Protein AF-A0A8H7VY08-F1 (afdb_monomer_lite)

Sequence (177 aa):
MSSLLTSSWNALSTSIVVIAGLATILVLALWLLPKEELDPREPPLAKSRIPVFGHVINMLWYHNEYFSILHKTQPSPITTLLILKQRIYIISSPVLAQLAFRLSKTIDFEVIKQTASSKAVGFDERATAIIKSPLVPDPLIPGRMSNYMTELHTEMYGALTQGRQLLETNRRVLGGL

Foldseek 3Di:
DPVVVVVVVVVVVVVVVVVVVVVVVVQVVQVPPDDDDDDPPDAAEQDAPGHQCRLVVLCVVCPPCSLVVSCVVPPDQWYWYDHNPDTDIDGPHPVVVVVVVVVCVVPPPLVVVLVVVCVVVVPDPVVSCQSVDDFDQDPVDGPDTDGPVRVVVVVVVVCVPPDPNVVVVCCCVVVVD

InterPro domains:
  IPR036396 Cytochrome P450 superfamily [G3DSA:1.10.630.10] (28-168)
  IPR053007 Cytochrome P450 monooxygenase involved in secondary metabolism [PTHR47582] (35-174)

pLDDT: mean 81.63, std 9.12, range [48.88, 92.75]

Radius of gyration: 27.63 Å; chains: 1; bounding box: 78×46×59 Å

Structure (mmCIF, N/CA/C/O backbone):
data_AF-A0A8H7VY08-F1
#
_entry.id   AF-A0A8H7VY08-F1
#
loop_
_atom_site.group_PDB
_atom_site.id
_atom_site.type_symbol
_atom_site.label_atom_id
_atom_site.label_alt_id
_atom_site.label_comp_id
_atom_site.label_asym_id
_atom_site.label_entity_id
_atom_site.label_seq_id
_atom_site.pdbx_PDB_ins_code
_atom_site.Cartn_x
_atom_site.Cartn_y
_atom_site.Cartn_z
_atom_site.occupancy
_atom_site.B_iso_or_equiv
_atom_site.auth_seq_id
_atom_site.auth_comp_id
_atom_site.auth_asym_id
_atom_site.auth_atom_id
_atom_site.pdbx_PDB_model_num
ATOM 1 N N . MET A 1 1 ? 59.683 -0.015 -19.191 1.00 54.34 1 MET A N 1
ATOM 2 C CA . MET A 1 1 ? 58.484 0.686 -18.665 1.00 54.34 1 MET A CA 1
ATOM 3 C C . MET A 1 1 ? 57.250 0.568 -19.572 1.00 54.34 1 MET A C 1
ATOM 5 O O . MET A 1 1 ? 56.179 0.966 -19.145 1.00 54.34 1 MET A O 1
ATOM 9 N N . SER A 1 2 ? 57.345 -0.015 -20.775 1.00 58.94 2 SER A N 1
ATOM 10 C CA . SER A 1 2 ? 56.218 -0.167 -21.716 1.00 58.94 2 SER A CA 1
ATOM 11 C C . SER A 1 2 ? 55.352 -1.420 -21.498 1.00 58.94 2 SER A C 1
ATOM 13 O O . SER A 1 2 ? 54.162 -1.384 -21.786 1.00 58.94 2 SER A O 1
ATOM 15 N N . SER A 1 3 ? 55.902 -2.510 -20.950 1.00 58.81 3 SER A N 1
ATOM 16 C CA . SER A 1 3 ? 55.181 -3.784 -20.753 1.00 58.81 3 SER A CA 1
ATOM 17 C C . SER A 1 3 ? 54.154 -3.771 -19.613 1.00 58.81 3 SER A C 1
ATOM 19 O O . SER A 1 3 ? 53.177 -4.512 -19.654 1.00 58.81 3 SER A O 1
ATOM 21 N N . LEU A 1 4 ? 54.341 -2.919 -18.601 1.00 59.25 4 LEU A N 1
ATOM 22 C CA . LEU A 1 4 ? 53.394 -2.793 -17.487 1.00 59.25 4 LEU A CA 1
ATOM 23 C C . LEU A 1 4 ? 52.123 -2.028 -17.895 1.00 59.25 4 LEU A C 1
ATOM 25 O O . LEU A 1 4 ? 51.037 -2.360 -17.427 1.00 59.25 4 LEU A O 1
ATOM 29 N N . LEU A 1 5 ? 52.254 -1.060 -18.811 1.00 61.66 5 LEU A N 1
ATOM 30 C CA . LEU A 1 5 ? 51.140 -0.262 -19.339 1.00 61.66 5 LEU A CA 1
ATOM 31 C C . LEU A 1 5 ? 50.242 -1.064 -20.294 1.00 61.66 5 LEU A C 1
ATOM 33 O O . LEU A 1 5 ? 49.030 -0.876 -20.298 1.00 61.66 5 LEU A O 1
ATOM 37 N N . THR A 1 6 ? 50.803 -1.990 -21.078 1.00 60.25 6 THR A N 1
ATOM 38 C CA . THR A 1 6 ? 50.005 -2.849 -21.971 1.00 60.25 6 THR A CA 1
ATOM 39 C C . THR A 1 6 ? 49.246 -3.934 -21.205 1.00 60.25 6 THR A C 1
ATOM 41 O O . THR A 1 6 ? 48.118 -4.264 -21.567 1.00 60.25 6 THR A O 1
ATOM 44 N N . SER A 1 7 ? 49.814 -4.452 -20.108 1.00 61.91 7 SER A N 1
ATOM 45 C CA . SER A 1 7 ? 49.151 -5.451 -19.256 1.00 61.91 7 SER A CA 1
ATOM 46 C C . SER A 1 7 ? 47.925 -4.876 -18.530 1.00 61.91 7 SER A C 1
ATOM 48 O O . SER A 1 7 ? 46.867 -5.507 -18.520 1.00 61.91 7 SER A O 1
ATOM 50 N N . SER A 1 8 ? 48.027 -3.653 -17.991 1.00 61.47 8 SER A N 1
ATOM 51 C CA . SER A 1 8 ? 46.903 -2.994 -17.314 1.00 61.47 8 SER A CA 1
ATOM 52 C C . SER A 1 8 ? 45.791 -2.601 -18.290 1.00 61.47 8 SER A C 1
ATOM 54 O O . SER A 1 8 ? 44.616 -2.752 -17.965 1.00 61.47 8 SER A O 1
ATOM 56 N N . TRP A 1 9 ? 46.141 -2.177 -19.508 1.00 61.94 9 TRP A N 1
ATOM 57 C CA . TRP A 1 9 ? 45.175 -1.863 -20.564 1.00 61.94 9 TRP A CA 1
ATOM 58 C C . TRP A 1 9 ? 44.359 -3.091 -20.997 1.00 61.94 9 TRP A C 1
ATOM 60 O O . TRP A 1 9 ? 43.135 -3.025 -21.121 1.00 61.94 9 TRP A O 1
ATOM 70 N N . ASN A 1 10 ? 45.022 -4.240 -21.151 1.00 70.12 10 ASN A N 1
ATOM 71 C CA . ASN A 1 10 ? 44.360 -5.498 -21.493 1.00 70.12 10 ASN A CA 1
ATOM 72 C C . ASN A 1 10 ? 43.464 -6.001 -20.352 1.00 70.12 10 ASN A C 1
ATOM 74 O O . ASN A 1 10 ? 42.360 -6.462 -20.619 1.00 70.12 10 ASN A O 1
ATOM 78 N N . ALA A 1 11 ? 43.895 -5.862 -19.094 1.00 67.50 11 ALA A N 1
ATOM 79 C CA . ALA A 1 11 ? 43.107 -6.251 -17.921 1.00 67.50 11 ALA A CA 1
ATOM 80 C C . ALA A 1 11 ? 41.860 -5.371 -17.705 1.00 67.50 11 ALA A C 1
ATOM 82 O O . ALA A 1 11 ? 40.801 -5.863 -17.308 1.00 67.50 11 ALA A O 1
ATOM 83 N N . LEU A 1 12 ? 41.958 -4.068 -17.988 1.00 68.94 12 LEU A N 1
ATOM 84 C CA . LEU A 1 12 ? 40.806 -3.161 -17.967 1.00 68.94 12 LEU A CA 1
ATOM 85 C C . LEU A 1 12 ? 39.825 -3.487 -19.101 1.00 68.94 12 LEU A C 1
ATOM 87 O O . LEU A 1 12 ? 38.620 -3.555 -18.867 1.00 68.94 12 LEU A O 1
ATOM 91 N N . SER A 1 13 ? 40.335 -3.763 -20.304 1.00 74.00 13 SER A N 1
ATOM 92 C CA . SER A 1 13 ? 39.524 -4.157 -21.461 1.00 74.00 13 SER A CA 1
ATOM 93 C C . SER A 1 13 ? 38.769 -5.471 -21.225 1.00 74.00 13 SER A C 1
ATOM 95 O O . SER A 1 13 ? 37.558 -5.535 -21.435 1.00 74.00 13 SER A O 1
ATOM 97 N N . THR A 1 14 ? 39.435 -6.503 -20.695 1.00 80.56 14 THR A N 1
ATOM 98 C CA . THR A 1 14 ? 38.779 -7.783 -20.381 1.00 80.56 14 THR A CA 1
ATOM 99 C C . THR A 1 14 ? 37.722 -7.629 -19.293 1.00 80.56 14 THR A C 1
ATOM 101 O O . THR A 1 14 ? 36.635 -8.188 -19.420 1.00 80.56 14 THR A O 1
ATOM 104 N N . SER A 1 15 ? 37.987 -6.815 -18.267 1.00 80.69 15 SER A N 1
ATOM 105 C CA . SER A 1 15 ? 37.018 -6.536 -17.200 1.00 80.69 15 SER A CA 1
ATOM 106 C C . SER A 1 15 ? 35.764 -5.835 -17.732 1.00 80.69 15 SER A C 1
ATOM 108 O O . SER A 1 15 ? 34.650 -6.219 -17.381 1.00 80.69 15 SER A O 1
ATOM 110 N N . ILE A 1 16 ? 35.921 -4.855 -18.629 1.00 85.50 16 ILE A N 1
ATOM 111 C CA . ILE A 1 16 ? 34.793 -4.150 -19.259 1.00 85.50 16 ILE A CA 1
ATOM 112 C C . ILE A 1 16 ? 33.954 -5.112 -20.105 1.00 85.50 16 ILE A C 1
ATOM 114 O O . ILE A 1 16 ? 32.728 -5.089 -20.009 1.00 85.50 16 ILE A O 1
ATOM 118 N N . VAL A 1 17 ? 34.590 -5.984 -20.892 1.00 88.25 17 VAL A N 1
ATOM 119 C CA . VAL A 1 17 ? 33.883 -6.968 -21.730 1.00 88.25 17 VAL A CA 1
ATOM 120 C C . VAL A 1 17 ? 33.107 -7.970 -20.873 1.00 88.25 17 VAL A C 1
ATOM 122 O O . VAL A 1 17 ? 31.959 -8.280 -21.189 1.00 88.25 17 VAL A O 1
ATOM 125 N N . VAL A 1 18 ? 33.686 -8.435 -19.763 1.00 88.50 18 VAL A N 1
ATOM 126 C CA . VAL A 1 18 ? 33.010 -9.353 -18.832 1.00 88.50 18 VAL A CA 1
ATOM 127 C C . VAL A 1 18 ? 31.812 -8.680 -18.159 1.00 88.50 18 VAL A C 1
ATOM 129 O O . VAL A 1 18 ? 30.730 -9.265 -18.114 1.00 88.50 18 VAL A O 1
ATOM 132 N N . ILE A 1 19 ? 31.966 -7.439 -17.685 1.00 90.19 19 ILE A N 1
ATOM 133 C CA . ILE A 1 19 ? 30.872 -6.672 -17.068 1.00 90.19 19 ILE A CA 1
ATOM 134 C C . ILE A 1 19 ? 29.759 -6.405 -18.085 1.00 90.19 19 ILE A C 1
ATOM 136 O O . ILE A 1 19 ? 28.586 -6.608 -17.773 1.00 90.19 19 ILE A O 1
ATOM 140 N N . ALA A 1 20 ? 30.112 -5.991 -19.304 1.00 89.50 20 ALA A N 1
ATOM 141 C CA . ALA A 1 20 ? 29.148 -5.757 -20.371 1.00 89.50 20 ALA A CA 1
ATOM 142 C C . ALA A 1 20 ? 28.392 -7.044 -20.720 1.00 89.50 20 ALA A C 1
ATOM 144 O O . ALA A 1 20 ? 27.165 -7.021 -20.774 1.00 89.50 20 ALA A O 1
ATOM 145 N N . GLY A 1 21 ? 29.105 -8.169 -20.857 1.00 91.56 21 GLY A N 1
ATOM 146 C CA . GLY A 1 21 ? 28.523 -9.488 -21.099 1.00 91.56 21 GLY A CA 1
ATOM 147 C C . GLY A 1 21 ? 27.519 -9.892 -20.018 1.00 91.56 21 GLY A C 1
ATOM 148 O O . GLY A 1 21 ? 26.372 -10.222 -20.332 1.00 91.56 21 GLY A O 1
ATOM 149 N N . LEU A 1 22 ? 27.909 -9.783 -18.743 1.00 88.94 22 LEU A N 1
ATOM 150 C CA . LEU A 1 22 ? 27.035 -10.051 -17.595 1.00 88.94 22 LEU A CA 1
ATOM 151 C C . LEU A 1 22 ? 25.807 -9.134 -17.572 1.00 88.94 22 LEU A C 1
ATOM 153 O O . LEU A 1 22 ? 24.696 -9.608 -17.336 1.00 88.94 22 LEU A O 1
ATOM 157 N N . ALA A 1 23 ? 25.979 -7.843 -17.865 1.00 86.44 23 ALA A N 1
ATOM 158 C CA . ALA A 1 23 ? 24.875 -6.893 -17.933 1.00 86.44 23 ALA A CA 1
ATOM 159 C C . ALA A 1 23 ? 23.887 -7.246 -19.056 1.00 86.44 23 ALA A C 1
ATOM 161 O O . ALA A 1 23 ? 22.678 -7.240 -18.827 1.00 86.44 23 ALA A O 1
ATOM 162 N N . THR A 1 24 ? 24.370 -7.622 -20.245 1.00 85.94 24 THR A N 1
ATOM 163 C CA . THR A 1 24 ? 23.495 -8.081 -21.338 1.00 85.94 24 THR A CA 1
ATOM 164 C C . THR A 1 24 ? 22.738 -9.353 -20.984 1.00 85.94 24 THR A C 1
ATOM 166 O O . THR A 1 24 ? 21.538 -9.420 -21.244 1.00 85.94 24 THR A O 1
ATOM 169 N N . ILE A 1 25 ? 23.395 -10.333 -20.353 1.00 86.81 25 ILE A N 1
ATOM 170 C CA . ILE A 1 25 ? 22.743 -11.574 -19.909 1.00 86.81 25 ILE A CA 1
ATOM 171 C C . ILE A 1 25 ? 21.662 -11.259 -18.873 1.00 86.81 25 ILE A C 1
ATOM 173 O O . ILE A 1 25 ? 20.555 -11.780 -18.975 1.00 86.81 25 ILE A O 1
ATOM 177 N N . LEU A 1 26 ? 21.948 -10.369 -17.918 1.00 83.88 26 LEU A N 1
ATOM 178 C CA . LEU A 1 26 ? 20.980 -9.937 -16.914 1.00 83.88 26 LEU A CA 1
ATOM 179 C C . LEU A 1 26 ? 19.769 -9.251 -17.558 1.00 83.88 26 LEU A C 1
ATOM 181 O O . LEU A 1 26 ? 18.636 -9.583 -17.229 1.00 83.88 26 LEU A O 1
ATOM 185 N N . VAL A 1 27 ? 19.985 -8.327 -18.498 1.00 81.88 27 VAL A N 1
ATOM 186 C CA . VAL A 1 27 ? 18.889 -7.644 -19.203 1.00 81.88 27 VAL A CA 1
ATOM 187 C C . VAL A 1 27 ? 18.051 -8.637 -20.003 1.00 81.88 27 VAL A C 1
ATOM 189 O O . VAL A 1 27 ? 16.825 -8.580 -19.929 1.00 81.88 27 VAL A O 1
ATOM 192 N N . LEU A 1 28 ? 18.680 -9.572 -20.722 1.00 81.75 28 LEU A N 1
ATOM 193 C CA . LEU A 1 28 ? 17.949 -10.603 -21.460 1.00 81.75 28 LEU A CA 1
ATOM 194 C C . LEU A 1 28 ? 17.142 -11.488 -20.508 1.00 81.75 28 LEU A C 1
ATOM 196 O O . LEU 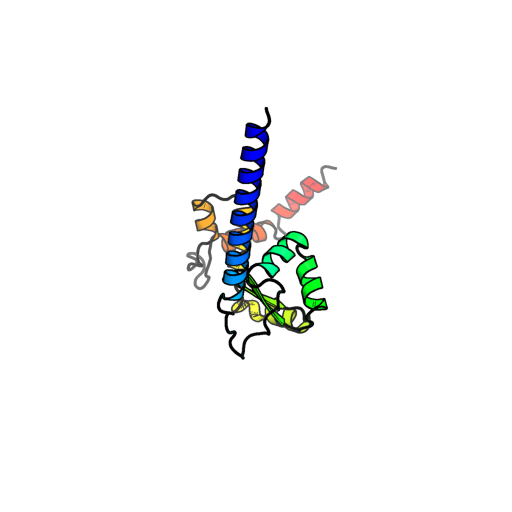A 1 28 ? 15.956 -11.697 -20.737 1.00 81.75 28 LEU A O 1
ATOM 200 N N . ALA A 1 29 ? 17.748 -11.947 -19.411 1.00 79.62 29 ALA A N 1
ATOM 201 C CA . ALA A 1 29 ? 17.065 -12.745 -18.398 1.00 79.62 29 ALA A CA 1
ATOM 202 C C . ALA A 1 29 ? 15.851 -12.001 -17.822 1.00 79.62 29 ALA A C 1
ATOM 204 O O . ALA A 1 29 ? 14.785 -12.592 -17.686 1.00 79.62 29 ALA A O 1
ATOM 205 N N . LEU A 1 30 ? 15.976 -10.694 -17.562 1.00 75.00 30 LEU A N 1
ATOM 206 C CA . LEU A 1 30 ? 14.869 -9.862 -17.085 1.00 75.00 30 LEU A CA 1
ATOM 207 C C . LEU A 1 30 ? 13.746 -9.697 -18.119 1.00 75.00 30 LEU A C 1
ATOM 209 O O . LEU A 1 30 ? 12.581 -9.600 -17.742 1.00 75.00 30 LEU A O 1
ATOM 213 N N . TRP A 1 31 ? 14.079 -9.667 -19.410 1.00 71.06 31 TRP A N 1
ATOM 214 C CA . TRP A 1 31 ? 13.103 -9.592 -20.502 1.00 71.06 31 TRP A CA 1
ATOM 215 C C . TRP A 1 31 ? 12.422 -10.929 -20.810 1.00 71.06 31 TRP A C 1
ATOM 217 O O . TRP A 1 31 ? 11.273 -10.927 -21.250 1.00 71.06 31 TRP A O 1
ATOM 227 N N . LEU A 1 32 ? 13.118 -12.047 -20.586 1.00 71.69 32 LEU A N 1
ATOM 228 C CA . LEU A 1 32 ? 12.598 -13.404 -20.769 1.00 71.69 32 LEU A CA 1
ATOM 229 C C . LEU A 1 32 ? 11.828 -13.926 -19.546 1.00 71.69 32 LEU A C 1
ATOM 231 O O . LEU A 1 32 ? 11.213 -14.988 -19.637 1.00 71.69 32 LEU A O 1
ATOM 235 N N . LEU A 1 33 ? 11.843 -13.208 -18.416 1.00 68.38 33 LEU A N 1
ATOM 236 C CA . LEU A 1 33 ? 11.020 -13.564 -17.262 1.00 68.38 33 LEU A CA 1
ATOM 237 C C . LEU A 1 33 ? 9.541 -13.628 -17.678 1.00 68.38 33 LEU A C 1
ATOM 239 O O . LEU A 1 33 ? 9.058 -12.706 -18.347 1.00 68.38 33 LEU A O 1
ATOM 243 N N . PRO A 1 34 ? 8.813 -14.686 -17.274 1.00 60.59 34 PRO A N 1
ATOM 244 C CA . PRO A 1 34 ? 7.390 -14.802 -17.542 1.00 60.59 34 PRO A CA 1
ATOM 245 C C . PRO A 1 34 ? 6.673 -13.544 -17.066 1.00 60.59 34 PRO A C 1
ATOM 247 O O . PRO A 1 34 ? 6.807 -13.131 -15.912 1.00 60.59 34 PRO A O 1
ATOM 250 N N . LYS A 1 35 ? 5.921 -12.917 -17.970 1.00 66.56 35 LYS A N 1
ATOM 251 C CA . LYS A 1 35 ? 4.987 -11.865 -17.582 1.00 66.56 35 LYS A CA 1
ATOM 252 C C . LYS A 1 35 ? 3.875 -12.555 -16.813 1.00 66.56 35 LYS A C 1
ATOM 254 O O . LYS A 1 35 ? 3.275 -13.487 -17.335 1.00 66.56 35 LYS A O 1
ATOM 259 N N . GLU A 1 36 ? 3.647 -12.131 -15.580 1.00 67.75 36 GLU A N 1
ATOM 260 C CA . GLU A 1 36 ? 2.559 -12.682 -14.787 1.00 67.75 36 GLU A CA 1
ATOM 261 C C . GLU A 1 36 ? 1.238 -12.407 -15.511 1.00 67.75 36 GLU A C 1
ATOM 263 O O . GLU A 1 36 ? 0.913 -11.254 -15.807 1.00 67.75 36 GLU A O 1
ATOM 268 N N . GLU A 1 37 ? 0.531 -13.475 -15.883 1.00 66.81 37 GLU A N 1
ATOM 269 C CA . GLU A 1 37 ? -0.783 -13.372 -16.506 1.00 66.81 37 GLU A CA 1
ATOM 270 C C . GLU A 1 37 ? -1.781 -12.950 -15.429 1.00 66.81 37 GLU A C 1
ATOM 272 O O . GLU A 1 37 ? -1.971 -13.645 -14.429 1.00 66.81 37 GLU A O 1
ATOM 277 N N . LEU A 1 38 ? -2.381 -11.773 -15.608 1.00 73.25 38 LEU A N 1
ATOM 278 C CA . LEU A 1 38 ? -3.472 -11.332 -14.747 1.00 73.25 38 LEU A CA 1
ATOM 279 C C . LEU A 1 38 ? -4.762 -12.028 -15.170 1.00 73.25 38 LEU A C 1
ATOM 281 O O . LEU A 1 38 ? -5.030 -12.187 -16.364 1.00 73.25 38 LEU A O 1
ATOM 285 N N . ASP A 1 39 ? -5.579 -12.383 -14.179 1.00 82.50 39 ASP A N 1
ATOM 286 C CA . ASP A 1 39 ? -6.957 -12.806 -14.417 1.00 82.50 39 ASP A CA 1
ATOM 287 C C . ASP A 1 39 ? -7.694 -11.679 -15.174 1.00 82.50 39 ASP A C 1
ATOM 289 O O . ASP A 1 39 ? -7.584 -10.513 -14.785 1.00 82.50 39 ASP A O 1
ATOM 293 N N . PRO A 1 40 ? -8.460 -11.977 -16.239 1.00 81.44 40 PRO A N 1
ATOM 294 C CA . PRO A 1 40 ? -9.271 -10.986 -16.949 1.00 81.44 40 PRO A CA 1
ATOM 295 C C . PRO A 1 40 ? -10.237 -10.172 -16.070 1.00 81.44 40 PRO A C 1
ATOM 297 O O . PRO A 1 40 ? -10.721 -9.126 -16.501 1.00 81.44 40 PRO A O 1
ATOM 300 N N . ARG A 1 41 ? -10.563 -10.654 -14.864 1.00 85.56 41 ARG A N 1
ATOM 301 C CA . ARG A 1 41 ? -11.397 -9.956 -13.872 1.00 85.56 41 ARG A CA 1
ATOM 302 C C . ARG A 1 41 ? -10.621 -8.947 -13.028 1.00 85.56 41 ARG A C 1
ATOM 304 O O . ARG A 1 41 ? -11.243 -8.138 -12.338 1.00 85.56 41 ARG A O 1
ATOM 311 N N . GLU A 1 42 ? -9.294 -9.009 -13.038 1.00 85.19 42 GLU A N 1
ATOM 312 C CA . GLU A 1 42 ? -8.451 -8.087 -12.288 1.00 85.19 42 GLU A CA 1
ATOM 313 C C . GLU A 1 42 ? -8.341 -6.722 -12.991 1.00 85.19 42 GLU A C 1
ATOM 315 O O . GLU A 1 42 ? -8.457 -6.617 -14.217 1.00 85.19 42 GLU A O 1
ATOM 320 N N . PRO A 1 43 ? -8.098 -5.642 -12.226 1.00 86.94 43 PRO A N 1
ATOM 321 C CA . PRO A 1 43 ? -7.784 -4.338 -12.788 1.00 86.94 43 PRO A CA 1
ATOM 322 C C . PRO A 1 43 ? -6.587 -4.384 -13.751 1.00 86.94 43 PRO A C 1
ATOM 324 O O . PRO A 1 43 ? -5.659 -5.175 -13.550 1.00 86.94 43 PRO A O 1
ATOM 327 N N . PRO A 1 44 ? -6.547 -3.490 -14.756 1.00 87.56 44 PRO A N 1
ATOM 328 C CA . PRO A 1 44 ? -5.487 -3.474 -15.756 1.00 87.56 44 PRO A CA 1
ATOM 329 C C . PRO A 1 44 ? -4.102 -3.312 -15.121 1.00 87.56 44 PRO A C 1
ATOM 331 O O . PRO A 1 44 ? -3.909 -2.515 -14.200 1.00 87.56 44 PRO A O 1
ATOM 334 N N . LEU A 1 45 ? -3.122 -4.048 -15.646 1.00 86.50 45 LEU A N 1
ATOM 335 C CA . LEU A 1 45 ? -1.734 -3.985 -15.195 1.00 86.50 45 LEU A CA 1
ATOM 336 C C . LEU A 1 45 ? -1.059 -2.675 -15.629 1.00 86.50 45 LEU A C 1
ATOM 338 O O . LEU A 1 45 ? -1.065 -2.318 -16.810 1.00 86.50 45 LEU A O 1
ATOM 342 N N . ALA A 1 46 ? -0.395 -2.011 -14.682 1.00 85.31 46 ALA A N 1
ATOM 343 C CA . ALA A 1 46 ? 0.520 -0.911 -14.937 1.00 85.31 46 ALA A CA 1
ATOM 344 C C . ALA A 1 46 ? 1.690 -1.398 -15.799 1.00 85.31 46 ALA A C 1
ATOM 346 O O . ALA A 1 46 ? 2.479 -2.252 -15.394 1.00 85.31 46 ALA A O 1
ATOM 347 N N . LYS A 1 47 ? 1.837 -0.837 -16.998 1.00 80.69 47 LYS A N 1
ATOM 348 C CA . LYS A 1 47 ? 2.980 -1.139 -17.863 1.00 80.69 47 LYS A CA 1
ATOM 349 C C . LYS A 1 47 ? 4.209 -0.386 -17.362 1.00 80.69 47 LYS A C 1
ATOM 351 O O . LYS A 1 47 ? 4.155 0.831 -17.178 1.00 80.69 47 LYS A O 1
ATOM 356 N N . SER A 1 48 ? 5.324 -1.096 -17.200 1.00 79.00 48 SER A N 1
ATOM 357 C CA . SER A 1 48 ? 6.641 -0.506 -16.941 1.00 79.00 48 SER A CA 1
ATOM 358 C C . SER A 1 48 ? 7.570 -0.694 -18.131 1.00 79.00 48 SER A C 1
ATOM 360 O O . SER A 1 48 ? 7.495 -1.702 -18.832 1.00 79.00 48 SER A O 1
ATOM 362 N N . ARG A 1 49 ? 8.486 0.259 -18.334 1.00 71.50 49 ARG A N 1
ATOM 363 C CA . ARG A 1 49 ? 9.522 0.170 -19.374 1.00 71.50 49 ARG A CA 1
ATOM 364 C C . ARG A 1 49 ? 10.570 -0.901 -19.057 1.00 71.50 49 ARG A C 1
ATOM 366 O O . ARG A 1 49 ? 11.132 -1.485 -19.976 1.00 71.50 49 ARG A O 1
ATOM 373 N N . ILE A 1 50 ? 10.825 -1.145 -17.771 1.00 71.88 50 ILE A N 1
ATOM 374 C CA . ILE A 1 50 ? 11.725 -2.198 -17.293 1.00 71.88 50 ILE A CA 1
ATOM 375 C C . ILE A 1 50 ? 10.864 -3.217 -16.538 1.00 71.88 50 ILE A C 1
ATOM 377 O O . ILE A 1 50 ? 10.278 -2.848 -15.513 1.00 71.88 50 ILE A O 1
ATOM 381 N N . PRO A 1 51 ? 10.755 -4.470 -17.016 1.00 66.31 51 PRO A N 1
ATOM 382 C CA . PRO A 1 51 ? 9.964 -5.493 -16.341 1.00 66.31 51 PRO A CA 1
ATOM 383 C C . PRO A 1 51 ? 10.515 -5.756 -14.931 1.00 66.31 51 PRO A C 1
ATOM 385 O O . PRO A 1 51 ? 11.720 -5.657 -14.698 1.00 66.31 51 PRO A O 1
ATOM 388 N N . VAL A 1 52 ? 9.625 -6.071 -13.982 1.00 67.06 52 VAL A N 1
ATOM 389 C CA . VAL A 1 52 ? 9.915 -6.422 -12.572 1.00 67.06 52 VAL A CA 1
ATOM 390 C C . VAL A 1 52 ? 10.434 -5.273 -11.692 1.00 67.06 52 VAL A C 1
ATOM 392 O O . VAL A 1 52 ? 9.893 -5.041 -10.613 1.00 67.06 52 VAL A O 1
ATOM 395 N N . PHE A 1 53 ? 11.446 -4.525 -12.137 1.00 76.31 53 PHE A N 1
ATOM 396 C CA . PHE A 1 53 ? 12.123 -3.514 -11.312 1.00 76.31 53 PHE A CA 1
ATOM 397 C C . PHE A 1 53 ? 11.783 -2.072 -11.670 1.00 76.31 53 PHE A C 1
ATOM 399 O O . PHE A 1 53 ? 11.967 -1.189 -10.835 1.00 76.31 53 PHE A O 1
ATOM 406 N N . GLY A 1 54 ? 11.263 -1.797 -12.870 1.00 76.75 54 GLY A N 1
ATOM 407 C CA . GLY A 1 54 ? 11.035 -0.418 -13.307 1.00 76.75 54 GLY A CA 1
ATOM 408 C C . GLY A 1 54 ? 10.079 0.355 -12.396 1.00 76.75 54 GLY A C 1
ATOM 409 O O . GLY A 1 54 ? 10.261 1.550 -12.187 1.00 76.75 54 GLY A O 1
ATOM 410 N N . HIS A 1 55 ? 9.098 -0.326 -11.799 1.00 84.31 55 HIS A N 1
ATOM 411 C CA . HIS A 1 55 ? 8.208 0.282 -10.809 1.00 84.31 55 HIS A CA 1
ATOM 412 C C . HIS A 1 55 ? 8.924 0.596 -9.490 1.00 84.31 55 HIS A C 1
ATOM 414 O O . HIS A 1 55 ? 8.795 1.712 -9.000 1.00 84.31 55 HIS A O 1
ATOM 420 N N . VAL A 1 56 ? 9.724 -0.336 -8.954 1.00 85.62 56 VAL A N 1
ATOM 421 C CA . VAL A 1 56 ? 10.511 -0.130 -7.719 1.00 85.62 56 VAL A CA 1
ATOM 422 C C . VAL A 1 56 ? 11.459 1.051 -7.882 1.00 85.62 56 VAL A C 1
ATOM 424 O O . VAL A 1 56 ? 11.505 1.939 -7.040 1.00 85.62 56 VAL A O 1
ATOM 427 N N . ILE A 1 57 ? 12.194 1.065 -8.991 1.00 85.44 57 ILE A N 1
ATOM 428 C CA . ILE A 1 57 ? 13.200 2.076 -9.289 1.00 85.44 57 ILE A CA 1
ATOM 429 C C . ILE A 1 57 ? 12.559 3.464 -9.363 1.00 85.44 57 ILE A C 1
ATOM 431 O O . ILE A 1 57 ? 12.998 4.393 -8.688 1.00 85.44 57 ILE A O 1
ATOM 435 N N . ASN A 1 58 ? 11.482 3.598 -10.137 1.00 85.56 58 ASN A N 1
ATOM 436 C CA . ASN A 1 58 ? 10.782 4.870 -10.256 1.00 85.56 58 ASN A CA 1
ATOM 437 C C . ASN A 1 58 ? 10.120 5.291 -8.937 1.00 85.56 58 ASN A C 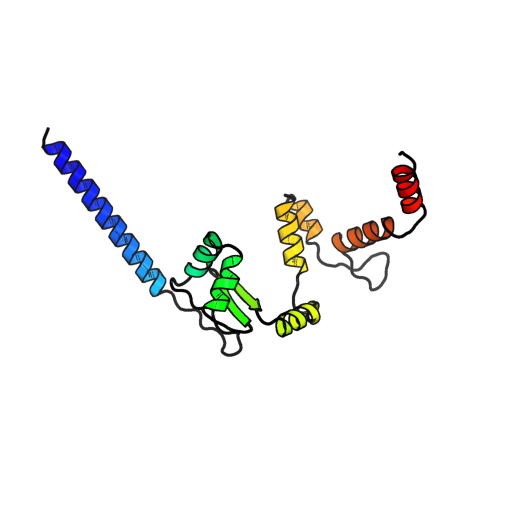1
ATOM 439 O O . ASN A 1 58 ? 10.081 6.480 -8.639 1.00 85.56 58 ASN A O 1
ATOM 443 N N . MET A 1 59 ? 9.640 4.344 -8.129 1.00 87.94 59 MET A N 1
ATOM 444 C CA . MET A 1 59 ? 9.087 4.642 -6.809 1.00 87.94 59 MET A CA 1
ATOM 445 C C . MET A 1 59 ? 10.171 5.105 -5.826 1.00 87.94 59 MET A C 1
ATOM 447 O O . MET A 1 59 ? 9.902 5.975 -5.013 1.00 87.94 59 MET A O 1
ATOM 451 N N . LEU A 1 60 ? 11.405 4.599 -5.915 1.00 88.69 60 LEU A N 1
ATOM 452 C CA . LEU A 1 60 ? 12.530 5.096 -5.110 1.00 88.69 60 LEU A CA 1
ATOM 453 C C . LEU A 1 60 ? 13.003 6.485 -5.557 1.00 88.69 60 LEU A C 1
ATOM 455 O O . LEU A 1 60 ? 13.394 7.294 -4.725 1.00 88.69 60 LEU A O 1
ATOM 459 N N . TRP A 1 61 ? 12.959 6.779 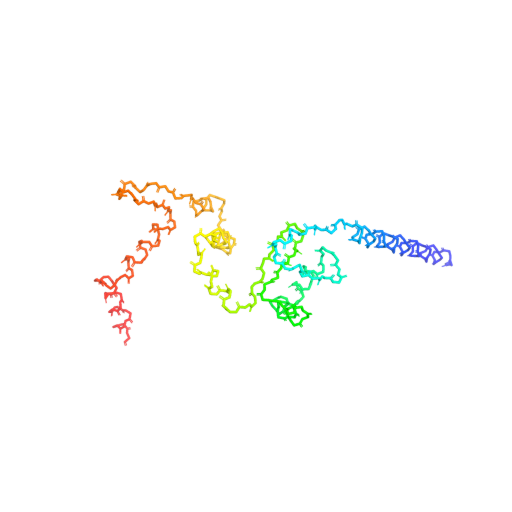-6.858 1.00 91.06 61 TRP A N 1
ATOM 460 C CA . TRP A 1 61 ? 13.363 8.088 -7.380 1.00 91.06 61 TRP A CA 1
ATOM 461 C C . TRP A 1 61 ? 12.301 9.167 -7.144 1.00 91.06 61 TRP A C 1
ATOM 463 O O . TRP A 1 61 ? 12.592 10.224 -6.587 1.00 91.06 61 TRP A O 1
ATOM 473 N N . TYR A 1 62 ? 11.061 8.901 -7.554 1.00 89.44 62 TYR A N 1
ATOM 474 C CA . TYR A 1 62 ? 9.965 9.872 -7.524 1.00 89.44 62 TYR A CA 1
ATOM 475 C C . TYR A 1 62 ? 9.089 9.761 -6.272 1.00 89.44 62 TYR A C 1
ATOM 477 O O . TYR A 1 62 ? 8.233 10.615 -6.056 1.00 89.44 62 TYR A O 1
ATOM 485 N N . HIS A 1 63 ? 9.292 8.750 -5.425 1.00 89.44 63 HIS A N 1
ATOM 486 C CA . HIS A 1 63 ? 8.512 8.553 -4.202 1.00 89.44 63 HIS A CA 1
ATOM 487 C C . HIS A 1 63 ? 7.004 8.549 -4.507 1.00 89.44 63 HIS A C 1
ATOM 489 O O . HIS A 1 63 ? 6.542 7.840 -5.403 1.00 89.44 63 HIS A O 1
ATOM 495 N N . ASN A 1 64 ? 6.230 9.369 -3.795 1.00 86.38 64 ASN A N 1
ATOM 496 C CA . ASN A 1 64 ? 4.783 9.471 -3.970 1.00 86.38 64 ASN A CA 1
ATOM 497 C C . ASN A 1 64 ? 4.375 10.119 -5.303 1.00 86.38 64 ASN A C 1
ATOM 499 O O . ASN A 1 64 ? 3.306 9.803 -5.823 1.00 86.38 64 ASN A O 1
ATOM 503 N N . GLU A 1 65 ? 5.225 10.963 -5.902 1.00 90.12 65 GLU A N 1
ATOM 504 C CA . GLU A 1 65 ? 4.948 11.551 -7.223 1.00 90.12 65 GLU A CA 1
ATOM 505 C C . GLU A 1 65 ? 4.870 10.486 -8.315 1.00 90.12 65 GLU A C 1
ATOM 507 O O . GLU A 1 65 ? 4.224 10.687 -9.348 1.00 90.12 65 GLU A O 1
ATOM 512 N N . TYR A 1 66 ? 5.464 9.312 -8.081 1.00 89.06 66 TYR A N 1
ATOM 513 C CA . TYR A 1 66 ? 5.395 8.223 -9.037 1.00 89.06 66 TYR A CA 1
ATOM 514 C C . TYR A 1 66 ? 3.955 7.812 -9.359 1.00 89.06 66 TYR A C 1
ATOM 516 O O . TYR A 1 66 ? 3.641 7.549 -10.518 1.00 89.06 66 TYR A O 1
ATOM 524 N N . PHE A 1 67 ? 3.057 7.811 -8.371 1.00 88.44 67 PHE A N 1
ATOM 525 C CA . PHE A 1 67 ? 1.655 7.452 -8.590 1.00 88.44 67 PHE A CA 1
ATOM 526 C C . PHE A 1 67 ? 0.939 8.469 -9.486 1.00 88.44 67 PHE A C 1
ATOM 528 O O . PHE A 1 67 ? 0.185 8.084 -10.382 1.00 88.44 67 PHE A O 1
ATOM 535 N N . SER A 1 68 ? 1.242 9.759 -9.316 1.00 89.12 68 SER A N 1
ATOM 536 C CA . SER A 1 68 ? 0.742 10.836 -10.176 1.00 89.12 68 SER A CA 1
ATOM 537 C C . SER A 1 68 ? 1.258 10.703 -11.609 1.00 89.12 68 SER A C 1
ATOM 539 O O . SER A 1 68 ? 0.492 10.835 -12.565 1.00 89.12 68 SER A O 1
ATOM 541 N N . ILE A 1 69 ? 2.553 10.415 -11.778 1.00 89.44 69 ILE A N 1
ATOM 542 C CA . ILE A 1 69 ? 3.177 10.174 -13.089 1.00 89.44 69 ILE A CA 1
ATOM 543 C C . ILE A 1 69 ? 2.548 8.944 -13.755 1.00 89.44 69 ILE A C 1
ATOM 545 O O . ILE A 1 69 ? 2.199 8.982 -14.937 1.00 89.44 69 ILE A O 1
ATOM 549 N N . LEU A 1 70 ? 2.353 7.865 -12.998 1.00 88.56 70 LEU A N 1
ATOM 550 C CA . LEU A 1 70 ? 1.773 6.629 -13.502 1.00 88.56 70 LEU A CA 1
ATOM 551 C C . LEU A 1 70 ? 0.343 6.855 -14.003 1.00 88.56 70 LEU A C 1
ATOM 553 O O . LEU A 1 70 ? 0.045 6.493 -15.137 1.00 88.56 70 LEU A O 1
ATOM 557 N N . HIS A 1 71 ? -0.496 7.545 -13.227 1.00 88.25 71 HIS A N 1
ATOM 558 C CA . HIS A 1 71 ? -1.857 7.889 -13.642 1.00 88.25 71 HIS A CA 1
ATOM 559 C C . HIS A 1 71 ? -1.888 8.794 -14.887 1.00 88.25 71 HIS A C 1
ATOM 561 O O . HIS A 1 71 ? -2.717 8.597 -15.770 1.00 88.25 71 HIS A O 1
ATOM 567 N N . LYS A 1 72 ? -0.960 9.756 -15.008 1.00 89.50 72 LYS A N 1
ATOM 568 C CA . LYS A 1 72 ? -0.850 10.608 -16.209 1.00 89.50 72 LYS A CA 1
ATOM 569 C C . LYS A 1 72 ? -0.488 9.810 -17.463 1.00 89.50 72 LYS A C 1
ATOM 571 O O . LYS A 1 72 ? -0.990 10.110 -18.539 1.00 89.50 72 LYS A O 1
ATOM 576 N N . THR A 1 73 ? 0.396 8.820 -17.336 1.00 87.31 73 THR A N 1
ATOM 577 C CA . THR A 1 73 ? 0.833 7.996 -18.479 1.00 87.31 73 THR A CA 1
ATOM 578 C C . THR A 1 73 ? -0.178 6.916 -18.855 1.00 87.31 73 THR A C 1
ATOM 580 O O . THR A 1 73 ? -0.298 6.572 -20.028 1.00 87.31 73 THR A O 1
ATOM 583 N N . GLN A 1 74 ? -0.896 6.376 -17.870 1.00 86.31 74 GLN A N 1
ATOM 584 C CA . GLN A 1 74 ? -1.882 5.310 -18.025 1.00 86.31 74 GLN A CA 1
ATOM 585 C C . GLN A 1 74 ? -3.132 5.674 -17.210 1.00 86.31 74 GLN A C 1
ATOM 587 O O . GLN A 1 74 ? -3.280 5.213 -16.074 1.00 86.31 74 GLN A O 1
ATOM 592 N N . PRO A 1 75 ? -4.022 6.522 -17.763 1.00 87.25 75 PRO A N 1
ATOM 593 C CA . PRO A 1 75 ? -5.232 6.935 -17.069 1.00 87.25 75 PRO A CA 1
ATOM 594 C C . PRO A 1 75 ? -6.189 5.747 -16.960 1.00 87.25 75 PRO A C 1
ATOM 596 O O . PRO A 1 75 ? -6.751 5.282 -17.949 1.00 87.25 75 PRO A O 1
ATOM 599 N N . SER A 1 76 ? -6.362 5.250 -15.740 1.00 88.81 76 SER A N 1
ATOM 600 C CA . SER A 1 76 ? -7.302 4.185 -15.404 1.00 88.81 76 SER A CA 1
ATOM 601 C C . SER A 1 76 ? -7.882 4.452 -14.013 1.00 88.81 76 SER A C 1
ATOM 603 O O . SER A 1 76 ? -7.150 4.906 -13.129 1.00 88.81 76 SER A O 1
ATOM 605 N N . PRO A 1 77 ? -9.182 4.190 -13.779 1.00 89.69 77 PRO A N 1
ATOM 606 C CA . PRO A 1 77 ? -9.806 4.416 -12.474 1.00 89.69 77 PRO A CA 1
ATOM 607 C C . PRO A 1 77 ? -9.224 3.525 -11.364 1.00 89.69 77 PRO A C 1
ATOM 609 O O . PRO A 1 77 ? -9.248 3.912 -10.192 1.00 89.69 77 PRO A O 1
ATOM 612 N N . ILE A 1 78 ? -8.702 2.354 -11.735 1.00 91.00 78 ILE A N 1
ATOM 613 C CA . ILE A 1 78 ? -7.993 1.411 -10.870 1.00 91.00 78 ILE A CA 1
ATOM 614 C C . ILE A 1 78 ? -6.924 0.681 -11.693 1.00 91.00 78 ILE A C 1
ATOM 616 O O . ILE A 1 78 ? -7.171 0.311 -12.842 1.00 91.00 78 ILE A O 1
ATOM 620 N N . THR A 1 79 ? -5.741 0.484 -11.120 1.00 90.88 79 THR A N 1
ATOM 621 C CA . THR A 1 79 ? -4.598 -0.125 -11.813 1.00 90.88 79 THR A CA 1
ATOM 622 C C . THR A 1 79 ? -3.870 -1.087 -10.885 1.00 90.88 79 THR A C 1
ATOM 624 O O . THR A 1 79 ? -3.641 -0.774 -9.717 1.00 90.88 79 THR A O 1
ATOM 627 N N . THR A 1 80 ? -3.462 -2.238 -11.410 1.00 90.00 80 THR A N 1
ATOM 628 C CA . THR A 1 80 ? -2.637 -3.213 -10.692 1.00 90.00 80 THR A CA 1
ATOM 629 C C . THR A 1 80 ? -1.164 -2.891 -10.906 1.00 90.00 80 THR A C 1
ATOM 631 O O . THR A 1 80 ? -0.694 -2.814 -12.036 1.00 90.00 80 THR A O 1
ATOM 634 N N . LEU A 1 81 ? -0.415 -2.709 -9.827 1.00 88.69 81 LEU A N 1
ATOM 635 C CA . LEU A 1 81 ? 1.024 -2.495 -9.825 1.00 88.69 81 LEU A CA 1
ATOM 636 C C . LEU A 1 81 ? 1.713 -3.750 -9.287 1.00 88.69 81 LEU A C 1
ATOM 638 O O . LEU A 1 81 ? 1.525 -4.121 -8.129 1.00 88.69 81 LEU A O 1
ATOM 642 N N . LEU A 1 82 ? 2.530 -4.390 -10.121 1.00 84.88 82 LEU A N 1
ATOM 643 C CA . LEU A 1 82 ? 3.364 -5.511 -9.697 1.00 84.88 82 LEU A CA 1
ATOM 644 C C . LEU A 1 82 ? 4.709 -4.981 -9.204 1.00 84.88 82 LEU A C 1
ATOM 646 O O . LEU A 1 82 ? 5.498 -4.428 -9.974 1.00 84.88 82 LEU A O 1
ATOM 650 N N . ILE A 1 83 ? 4.963 -5.154 -7.910 1.00 82.88 83 ILE A N 1
ATOM 651 C CA . ILE A 1 83 ? 6.248 -4.856 -7.283 1.00 82.88 83 ILE A CA 1
ATOM 652 C C . ILE A 1 83 ? 6.862 -6.178 -6.835 1.00 82.88 83 ILE A C 1
ATOM 654 O O . ILE A 1 83 ? 6.435 -6.767 -5.843 1.00 82.88 83 ILE A O 1
ATOM 658 N N . LEU A 1 84 ? 7.892 -6.637 -7.551 1.00 79.44 84 LEU A N 1
ATOM 659 C CA . LEU A 1 84 ? 8.540 -7.932 -7.315 1.00 79.44 84 LEU A CA 1
ATOM 660 C C . LEU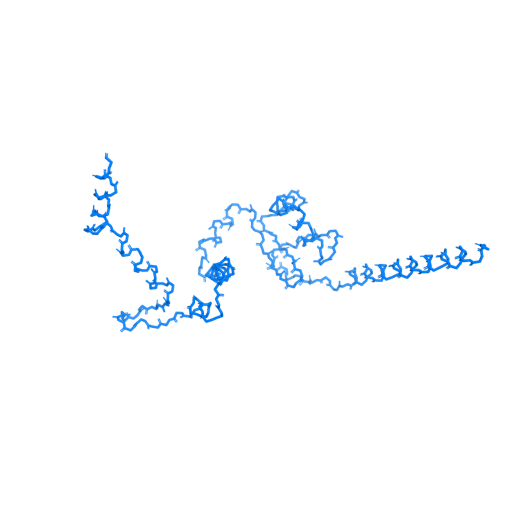 A 1 84 ? 7.533 -9.097 -7.389 1.00 79.44 84 LEU A C 1
ATOM 662 O O . LEU A 1 84 ? 7.201 -9.532 -8.482 1.00 79.44 84 LEU A O 1
ATOM 666 N N . LYS A 1 85 ? 7.057 -9.589 -6.238 1.00 75.81 85 LYS A N 1
ATOM 667 C CA . LYS A 1 85 ? 6.049 -10.660 -6.105 1.00 75.81 85 LYS A CA 1
ATOM 668 C C . LYS A 1 85 ? 4.746 -10.181 -5.454 1.00 75.81 85 LYS A C 1
ATOM 670 O O . LYS A 1 85 ? 3.871 -10.986 -5.157 1.00 75.81 85 LYS A O 1
ATOM 675 N N . GLN A 1 86 ? 4.644 -8.890 -5.148 1.00 82.12 86 GLN A N 1
ATOM 676 C CA . GLN A 1 86 ? 3.478 -8.299 -4.506 1.00 82.12 86 GLN A CA 1
ATOM 677 C C . GLN A 1 86 ? 2.626 -7.568 -5.536 1.00 82.12 86 GLN A C 1
ATOM 679 O O . GLN A 1 86 ? 3.141 -6.872 -6.415 1.00 82.12 86 GLN A O 1
ATOM 684 N N . ARG A 1 87 ? 1.309 -7.710 -5.387 1.00 86.19 87 ARG A N 1
ATOM 685 C CA . ARG A 1 87 ? 0.312 -7.003 -6.187 1.00 86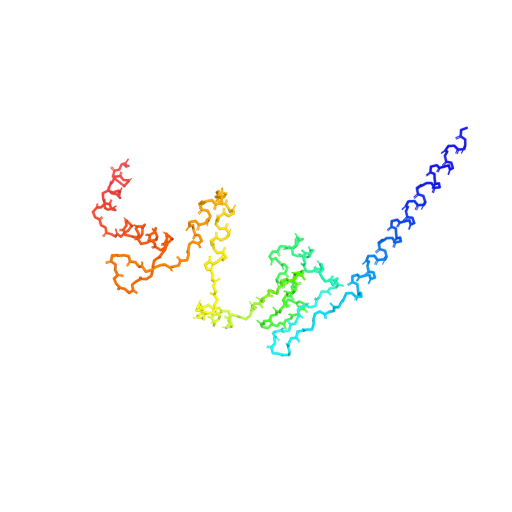.19 87 ARG A CA 1
ATOM 686 C C . ARG A 1 87 ? -0.239 -5.846 -5.365 1.00 86.19 87 ARG A C 1
ATOM 688 O O . ARG A 1 87 ? -0.741 -6.054 -4.263 1.00 86.19 87 ARG A O 1
ATOM 695 N N . ILE A 1 88 ? -0.126 -4.635 -5.891 1.00 88.19 88 ILE A N 1
ATOM 696 C CA . ILE A 1 88 ? -0.619 -3.415 -5.256 1.00 88.19 88 ILE A CA 1
ATOM 697 C C . ILE A 1 88 ? -1.695 -2.824 -6.156 1.00 88.19 88 ILE A C 1
ATOM 699 O O . ILE A 1 88 ? -1.419 -2.463 -7.295 1.00 88.19 88 ILE A O 1
ATOM 703 N N . TYR A 1 89 ? -2.919 -2.700 -5.654 1.00 89.88 89 TYR A N 1
ATOM 704 C CA . TYR A 1 89 ? -4.009 -2.071 -6.396 1.00 89.88 89 TYR A CA 1
ATOM 705 C C . TYR A 1 89 ? -4.058 -0.579 -6.077 1.00 89.88 89 TYR A C 1
ATOM 707 O O . TYR A 1 89 ? -4.261 -0.180 -4.932 1.00 89.88 89 TYR A O 1
ATOM 715 N N . ILE A 1 90 ? -3.867 0.248 -7.098 1.00 90.31 90 ILE A N 1
ATOM 716 C CA . ILE A 1 90 ? -3.905 1.703 -6.988 1.00 90.31 90 ILE A CA 1
ATOM 717 C C . ILE A 1 90 ? -5.273 2.168 -7.462 1.00 90.31 90 ILE A C 1
ATOM 719 O O . ILE A 1 90 ? -5.634 1.964 -8.620 1.00 90.31 90 ILE A O 1
ATOM 723 N N . ILE A 1 91 ? -6.026 2.809 -6.571 1.00 91.44 91 ILE A N 1
ATOM 724 C CA . ILE A 1 91 ? -7.324 3.401 -6.890 1.00 91.44 91 ILE A CA 1
ATOM 725 C C . ILE A 1 91 ? -7.121 4.896 -7.130 1.00 91.44 91 ILE A C 1
ATOM 727 O O . ILE A 1 91 ? -6.773 5.630 -6.208 1.00 91.44 91 ILE A O 1
ATOM 731 N N . SER A 1 92 ? -7.352 5.349 -8.362 1.00 90.44 92 SER A N 1
ATOM 732 C CA . SER A 1 92 ? -7.242 6.768 -8.734 1.00 90.44 92 SER A CA 1
ATOM 733 C C . SER A 1 92 ? -8.601 7.470 -8.797 1.00 90.44 92 SER A C 1
ATOM 735 O O . SER A 1 92 ? -8.670 8.688 -8.663 1.00 90.44 92 SER A O 1
ATOM 737 N N . SER A 1 93 ? -9.696 6.719 -8.967 1.00 91.50 93 SER A N 1
ATOM 738 C CA . SER A 1 93 ? -11.053 7.278 -8.974 1.00 91.50 93 SER A CA 1
ATOM 739 C C . SER A 1 93 ? -11.543 7.605 -7.554 1.00 91.50 93 SER A C 1
ATOM 741 O O . SER A 1 93 ? -11.620 6.696 -6.721 1.00 91.50 93 SER A O 1
ATOM 743 N N . PRO A 1 94 ? -11.973 8.854 -7.273 1.00 91.12 94 PRO A N 1
ATOM 744 C CA . PRO A 1 94 ? -12.512 9.230 -5.964 1.00 91.12 94 PRO A CA 1
ATOM 745 C C . PRO A 1 94 ? -13.743 8.413 -5.559 1.00 91.12 94 PRO A C 1
ATOM 747 O O . PRO A 1 94 ? -13.910 8.082 -4.387 1.00 91.12 94 PRO A O 1
ATOM 750 N N . VAL A 1 95 ? -14.592 8.057 -6.529 1.00 92.75 95 VAL A N 1
ATOM 751 C CA . VAL A 1 95 ? -15.805 7.261 -6.289 1.00 92.75 95 VAL A CA 1
ATOM 752 C C . VAL A 1 95 ? -15.429 5.853 -5.831 1.00 92.75 95 VAL A C 1
ATOM 754 O O . VAL A 1 95 ? -15.948 5.373 -4.826 1.00 92.75 95 VAL A O 1
ATOM 757 N N . LEU A 1 96 ? -14.479 5.210 -6.517 1.00 90.44 96 LEU A N 1
ATOM 758 C CA . LEU A 1 96 ? -14.009 3.876 -6.139 1.00 90.44 96 LEU A CA 1
ATOM 759 C C . LEU A 1 96 ? -13.275 3.889 -4.798 1.00 90.44 96 LEU A C 1
ATOM 761 O O . LEU A 1 96 ? -13.463 2.974 -4.003 1.00 90.44 96 LEU A O 1
ATOM 765 N N . ALA A 1 97 ? -12.488 4.931 -4.515 1.00 90.00 97 ALA A N 1
ATOM 766 C CA . ALA A 1 97 ? -11.789 5.060 -3.241 1.00 90.00 97 ALA A CA 1
ATOM 767 C C . ALA A 1 97 ? -12.783 5.135 -2.072 1.00 90.00 97 ALA A C 1
ATOM 769 O O . ALA A 1 97 ? -12.641 4.413 -1.088 1.00 90.00 97 ALA A O 1
ATOM 770 N N . GLN A 1 98 ? -13.842 5.942 -2.206 1.00 91.12 98 GLN A N 1
ATOM 771 C CA . GLN A 1 98 ? -14.901 6.019 -1.195 1.00 91.12 98 GLN A CA 1
ATOM 772 C C . GLN A 1 98 ? -15.612 4.677 -0.992 1.00 91.12 98 GLN A C 1
ATOM 774 O O . GLN A 1 98 ? -15.886 4.297 0.146 1.00 91.12 98 GLN A O 1
ATOM 779 N N . LEU A 1 99 ? -15.900 3.947 -2.074 1.00 89.06 99 LEU A N 1
ATOM 780 C CA . LEU A 1 99 ? -16.508 2.619 -1.982 1.00 89.06 99 LEU A CA 1
ATOM 781 C C . LEU A 1 99 ? -15.576 1.618 -1.287 1.00 89.06 99 LEU A C 1
ATOM 783 O O . LEU A 1 99 ? -16.027 0.889 -0.407 1.00 89.06 99 LEU A O 1
ATOM 787 N N . ALA A 1 100 ? -14.280 1.634 -1.606 1.00 87.31 100 ALA A N 1
ATOM 788 C CA . ALA A 1 100 ? -13.284 0.778 -0.966 1.00 87.31 100 ALA A CA 1
ATOM 789 C C . ALA A 1 100 ? -13.183 1.044 0.545 1.00 87.31 100 ALA A C 1
ATOM 791 O O . ALA A 1 100 ? -13.211 0.102 1.333 1.00 87.31 100 ALA A O 1
ATOM 792 N N . PHE A 1 101 ? -13.162 2.313 0.969 1.00 84.62 101 PHE A N 1
ATOM 793 C CA . PHE A 1 101 ? -13.140 2.661 2.395 1.00 84.62 101 PHE A CA 1
ATOM 794 C C . PHE A 1 101 ? -14.412 2.240 3.145 1.00 84.62 101 PHE A C 1
ATOM 796 O O . PHE A 1 101 ? -14.341 1.891 4.322 1.00 84.62 101 PHE A O 1
ATOM 803 N N . ARG A 1 102 ? -15.576 2.234 2.482 1.00 85.25 102 ARG A N 1
ATOM 804 C CA . ARG A 1 102 ? -16.834 1.745 3.078 1.00 85.25 102 ARG A CA 1
ATOM 805 C C . ARG A 1 102 ? -16.864 0.223 3.230 1.00 85.25 102 ARG A C 1
ATOM 807 O O . ARG A 1 102 ? -17.515 -0.280 4.141 1.00 85.25 102 ARG A O 1
ATOM 814 N N . LEU A 1 103 ? -16.146 -0.507 2.379 1.00 80.06 103 LEU A N 1
ATOM 815 C CA . LEU A 1 103 ? -16.005 -1.967 2.423 1.00 80.06 103 LEU A CA 1
ATOM 816 C C . LEU A 1 103 ? -14.914 -2.425 3.414 1.00 80.06 103 LEU A C 1
ATOM 818 O O . LEU A 1 103 ? -14.260 -3.446 3.209 1.00 80.06 103 LEU A O 1
ATOM 822 N N . SER A 1 104 ? -14.731 -1.705 4.524 1.00 67.12 104 SER A N 1
ATOM 823 C CA . SER A 1 104 ? -13.677 -1.950 5.526 1.00 67.12 104 SER A CA 1
ATOM 824 C C . SER A 1 104 ? -13.665 -3.364 6.122 1.00 67.12 104 SER A C 1
ATOM 826 O O . SER A 1 104 ? -12.653 -3.786 6.661 1.00 67.12 104 SER A O 1
ATOM 828 N N . LYS A 1 105 ? -14.753 -4.134 5.991 1.00 69.19 105 LYS A N 1
ATOM 829 C CA . LYS A 1 105 ? -14.804 -5.544 6.416 1.00 69.19 105 LYS A CA 1
ATOM 830 C C . LYS A 1 105 ? -13.981 -6.484 5.531 1.00 69.19 105 LYS A C 1
ATOM 832 O O . LYS A 1 105 ? -13.586 -7.545 5.993 1.00 69.19 105 LYS A O 1
ATOM 837 N N . THR A 1 106 ? -13.757 -6.125 4.267 1.00 73.12 106 THR A N 1
ATOM 838 C CA . THR A 1 106 ? -12.958 -6.925 3.322 1.00 73.12 106 THR A CA 1
ATOM 839 C C . THR A 1 106 ? -11.502 -6.474 3.236 1.00 73.12 106 THR A C 1
ATOM 841 O O . THR A 1 106 ? -10.667 -7.224 2.742 1.00 73.12 106 THR A O 1
ATOM 844 N N . ILE A 1 107 ? -11.191 -5.260 3.704 1.00 74.81 107 ILE A N 1
ATOM 845 C CA . ILE A 1 107 ? -9.845 -4.681 3.663 1.00 74.81 107 ILE A CA 1
ATOM 846 C C . ILE A 1 107 ? -9.340 -4.525 5.096 1.00 74.81 107 ILE A C 1
ATOM 848 O O . ILE A 1 107 ? -9.773 -3.630 5.820 1.00 74.81 107 ILE A O 1
ATOM 852 N N . ASP A 1 108 ? -8.405 -5.383 5.493 1.00 79.19 108 ASP A N 1
ATOM 853 C CA . ASP A 1 108 ? -7.804 -5.337 6.823 1.00 79.19 108 ASP A CA 1
ATOM 854 C C . ASP A 1 108 ? -6.687 -4.281 6.892 1.00 79.19 108 ASP A C 1
ATOM 856 O O . ASP A 1 108 ? -5.529 -4.513 6.532 1.00 79.19 108 ASP A O 1
ATOM 860 N N . PHE A 1 109 ? -7.050 -3.087 7.362 1.00 78.56 109 PHE A N 1
ATOM 861 C CA . PHE A 1 109 ? -6.095 -2.012 7.630 1.00 78.56 109 PHE A CA 1
ATOM 862 C C . PHE A 1 109 ? -5.331 -2.192 8.953 1.00 78.56 109 PHE A C 1
ATOM 864 O O . PHE A 1 109 ? -4.319 -1.513 9.160 1.00 78.56 109 PHE A O 1
ATOM 871 N N . GLU A 1 110 ? -5.769 -3.075 9.858 1.00 77.94 110 GLU A N 1
ATOM 872 C CA . GLU A 1 110 ? -5.121 -3.267 11.161 1.00 77.94 110 GLU A CA 1
ATOM 873 C C . GLU A 1 110 ? -3.733 -3.880 11.006 1.00 77.94 110 GLU A C 1
ATOM 875 O O . GLU A 1 110 ? -2.778 -3.400 11.618 1.00 77.94 110 GLU A O 1
ATOM 880 N N . VAL A 1 111 ? -3.577 -4.853 10.105 1.00 81.75 111 VAL A N 1
ATOM 881 C CA . VAL A 1 111 ? -2.281 -5.503 9.844 1.00 81.75 111 VAL A CA 1
ATOM 882 C C . VAL A 1 111 ? -1.215 -4.494 9.409 1.00 81.75 111 VAL A C 1
ATOM 884 O O . VAL A 1 111 ? -0.065 -4.551 9.869 1.00 81.75 111 VAL A O 1
ATOM 887 N N . ILE A 1 112 ? -1.595 -3.546 8.545 1.00 83.81 112 ILE A N 1
ATOM 888 C CA . ILE A 1 112 ? -0.701 -2.486 8.066 1.00 83.81 112 ILE A CA 1
ATOM 889 C C . ILE A 1 112 ? -0.322 -1.571 9.231 1.00 83.81 112 ILE A C 1
ATOM 891 O O . ILE A 1 112 ? 0.868 -1.336 9.451 1.00 83.81 112 ILE A O 1
ATOM 895 N N . LYS A 1 113 ? -1.303 -1.101 10.013 1.00 81.94 113 LYS A N 1
ATOM 896 C CA . LYS A 1 113 ? -1.064 -0.218 11.165 1.00 81.94 113 LYS A CA 1
ATOM 897 C C . LYS A 1 113 ? -0.170 -0.869 12.214 1.00 81.94 113 LYS A C 1
ATOM 899 O O . LYS A 1 113 ? 0.822 -0.267 12.614 1.00 81.94 113 LYS A O 1
ATOM 904 N N . GLN A 1 114 ? -0.475 -2.099 12.622 1.00 84.69 114 GLN A N 1
ATOM 905 C CA . GLN A 1 114 ? 0.296 -2.829 13.629 1.00 84.69 114 GLN A CA 1
ATOM 906 C C . GLN A 1 114 ? 1.736 -3.060 13.167 1.00 84.69 114 GLN A C 1
ATOM 908 O O . GLN A 1 114 ? 2.680 -2.850 13.929 1.00 84.69 114 GLN A O 1
ATOM 913 N N . THR A 1 115 ? 1.930 -3.457 11.906 1.00 84.25 115 THR A N 1
ATOM 914 C CA . THR A 1 115 ? 3.271 -3.712 11.364 1.00 84.25 115 THR A CA 1
ATOM 915 C C . THR A 1 115 ? 4.073 -2.425 11.192 1.00 84.25 115 THR A C 1
ATOM 917 O O . THR A 1 115 ? 5.254 -2.404 11.537 1.00 84.25 115 THR A O 1
ATOM 920 N N . ALA A 1 116 ? 3.453 -1.354 10.692 1.00 84.12 116 ALA A N 1
ATOM 921 C CA . ALA A 1 116 ? 4.108 -0.061 10.524 1.00 84.12 116 ALA A CA 1
ATOM 922 C C . ALA A 1 116 ? 4.452 0.579 11.876 1.00 84.12 116 ALA A C 1
ATOM 924 O O . ALA A 1 116 ? 5.591 0.987 12.076 1.00 84.12 116 ALA A O 1
ATOM 925 N N . SER A 1 117 ? 3.505 0.600 12.820 1.00 83.88 117 SER A N 1
ATOM 926 C CA . SER A 1 117 ? 3.707 1.142 14.168 1.00 83.88 117 SER A CA 1
ATOM 927 C C . SER A 1 117 ? 4.814 0.397 14.910 1.00 83.88 117 SER A C 1
ATOM 929 O O . SER A 1 117 ? 5.721 1.037 15.436 1.00 83.88 117 SER A O 1
ATOM 931 N N . SER A 1 118 ? 4.815 -0.942 14.863 1.00 86.19 118 SER A N 1
ATOM 932 C CA . SER A 1 118 ? 5.844 -1.725 15.557 1.00 86.19 118 SER A CA 1
ATOM 933 C C . SER A 1 118 ? 7.244 -1.459 15.022 1.00 86.19 118 SER A C 1
ATOM 935 O O . SER A 1 118 ? 8.187 -1.316 15.796 1.00 86.19 118 SER A O 1
ATOM 937 N N . LYS A 1 119 ? 7.377 -1.318 13.698 1.00 87.06 119 LYS A N 1
ATOM 938 C CA . LYS A 1 119 ? 8.654 -0.971 13.067 1.00 87.06 119 LYS A CA 1
ATOM 939 C C . LYS A 1 119 ? 9.078 0.472 13.337 1.00 87.06 119 LYS A C 1
ATOM 941 O O . LYS A 1 119 ? 10.259 0.707 13.545 1.00 87.06 119 LYS A O 1
ATOM 946 N N . ALA A 1 120 ? 8.143 1.421 13.323 1.00 88.31 120 ALA A N 1
ATOM 947 C CA . ALA A 1 120 ? 8.441 2.838 13.517 1.00 88.31 120 ALA A CA 1
ATOM 948 C C . ALA A 1 120 ? 8.874 3.157 14.955 1.00 88.31 120 ALA A C 1
ATOM 950 O O . ALA A 1 120 ? 9.768 3.972 15.154 1.00 88.31 120 ALA A O 1
ATOM 951 N N . VAL A 1 121 ? 8.252 2.509 15.944 1.00 88.50 121 VAL A N 1
ATOM 952 C CA . VAL A 1 121 ? 8.586 2.685 17.368 1.00 88.50 121 VAL A CA 1
ATOM 953 C C . VAL A 1 121 ? 9.776 1.810 17.783 1.00 88.50 121 VAL A C 1
ATOM 955 O O . VAL A 1 121 ? 10.449 2.116 18.763 1.00 88.50 121 VAL A O 1
ATOM 958 N N . GLY A 1 122 ? 10.072 0.749 17.026 1.00 89.19 122 GLY A N 1
ATOM 959 C CA . GLY A 1 122 ? 11.170 -0.168 17.327 1.00 89.19 122 GLY A CA 1
ATOM 960 C C . GLY A 1 122 ? 10.832 -1.146 18.452 1.00 89.19 122 GLY A C 1
ATOM 961 O O . GLY A 1 122 ? 11.676 -1.417 19.301 1.00 89.19 122 GLY A O 1
ATOM 962 N N . PHE A 1 123 ? 9.597 -1.659 18.480 1.00 89.06 123 PHE A N 1
ATOM 963 C CA . PHE A 1 123 ? 9.204 -2.672 19.460 1.00 89.06 123 PHE A CA 1
ATOM 964 C C . PHE A 1 123 ? 10.021 -3.957 19.292 1.00 89.06 123 PHE A C 1
ATOM 966 O O . PHE A 1 123 ? 10.321 -4.381 18.173 1.00 89.06 123 PHE A O 1
ATOM 973 N N . ASP A 1 124 ? 10.345 -4.596 20.416 1.00 91.56 124 ASP A N 1
ATOM 974 C CA . ASP A 1 124 ? 10.943 -5.924 20.416 1.00 91.56 124 ASP A CA 1
ATOM 975 C C . ASP A 1 124 ? 9.928 -6.976 19.932 1.00 91.56 124 ASP A C 1
ATOM 977 O O . ASP A 1 124 ? 8.734 -6.710 19.742 1.00 91.56 124 ASP A O 1
ATOM 981 N N . GLU A 1 125 ? 10.400 -8.198 19.693 1.00 89.69 125 GLU A N 1
ATOM 982 C CA . GLU A 1 125 ? 9.556 -9.262 19.144 1.00 89.69 125 GLU A CA 1
ATOM 983 C C . GLU A 1 125 ? 8.391 -9.611 20.083 1.00 89.69 125 GLU A C 1
ATOM 985 O O . GLU A 1 125 ? 7.270 -9.838 19.622 1.00 89.69 125 GLU A O 1
ATOM 990 N N . ARG A 1 126 ? 8.621 -9.562 21.403 1.00 91.38 126 ARG A N 1
ATOM 991 C CA . ARG A 1 126 ? 7.582 -9.824 22.407 1.00 91.38 126 ARG A CA 1
ATOM 992 C C . ARG A 1 126 ? 6.504 -8.743 22.402 1.00 91.38 126 ARG A C 1
ATOM 994 O O . ARG A 1 126 ? 5.327 -9.088 22.317 1.00 91.38 126 ARG A O 1
ATOM 1001 N N . ALA A 1 127 ? 6.866 -7.458 22.441 1.00 88.62 127 ALA A N 1
ATOM 1002 C CA . ALA A 1 127 ? 5.875 -6.384 22.372 1.00 88.62 127 ALA A CA 1
ATOM 1003 C C . ALA A 1 127 ? 5.131 -6.383 21.029 1.00 88.62 127 ALA A C 1
ATOM 1005 O O . ALA A 1 127 ? 3.911 -6.212 20.994 1.00 88.62 127 ALA A O 1
A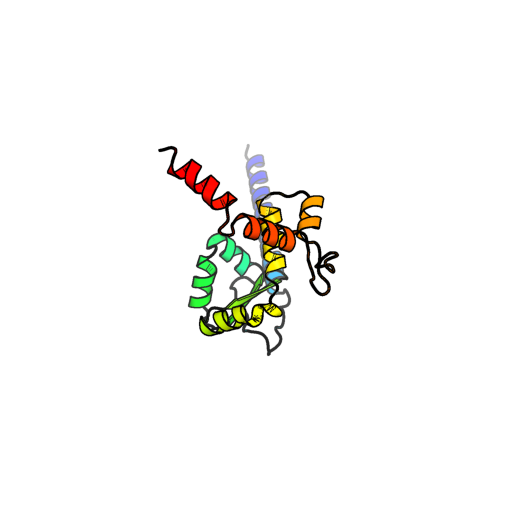TOM 1006 N N . THR A 1 128 ? 5.831 -6.666 19.927 1.00 90.06 128 THR A N 1
ATOM 1007 C CA . THR A 1 128 ? 5.206 -6.808 18.603 1.00 90.06 128 THR A CA 1
ATOM 1008 C C . THR A 1 128 ? 4.170 -7.937 18.587 1.00 90.06 128 THR A C 1
ATOM 1010 O O . THR A 1 128 ? 3.094 -7.767 18.011 1.00 90.06 128 THR A O 1
ATOM 1013 N N . ALA A 1 129 ? 4.453 -9.072 19.235 1.00 90.56 129 ALA A N 1
ATOM 1014 C CA . ALA A 1 129 ? 3.512 -10.187 19.343 1.00 90.56 129 ALA A CA 1
ATOM 1015 C C . ALA A 1 129 ? 2.259 -9.821 20.158 1.00 90.56 129 ALA A C 1
ATOM 1017 O O . ALA A 1 129 ? 1.153 -10.190 19.771 1.00 90.56 129 ALA A O 1
ATOM 1018 N N . ILE A 1 130 ? 2.411 -9.044 21.236 1.00 89.19 130 ILE A N 1
ATOM 1019 C CA . ILE A 1 130 ? 1.281 -8.548 22.039 1.00 89.19 130 ILE A CA 1
ATOM 1020 C C . ILE A 1 130 ? 0.403 -7.602 21.210 1.00 89.19 130 ILE A C 1
ATOM 1022 O O . ILE A 1 130 ? -0.820 -7.735 21.198 1.00 89.19 130 ILE A O 1
ATOM 1026 N N . ILE A 1 131 ? 1.015 -6.678 20.466 1.00 88.06 131 ILE A N 1
ATOM 1027 C CA . ILE A 1 131 ? 0.298 -5.714 19.615 1.00 88.06 131 ILE A CA 1
ATOM 1028 C C . ILE A 1 131 ? -0.469 -6.411 18.490 1.00 88.06 131 ILE A C 1
ATOM 1030 O O . ILE A 1 131 ? -1.574 -5.992 18.152 1.00 88.06 131 ILE A O 1
ATOM 1034 N N . LYS A 1 132 ? 0.106 -7.474 17.923 1.00 88.25 132 LYS A N 1
ATOM 1035 C CA . LYS A 1 132 ? -0.496 -8.283 16.852 1.00 88.25 132 LYS A CA 1
ATOM 1036 C C . LYS A 1 132 ? -1.389 -9.413 17.368 1.00 88.25 132 LYS A C 1
ATOM 1038 O O . LYS A 1 132 ? -1.746 -10.300 16.594 1.00 88.25 132 LYS A O 1
ATOM 1043 N N . SER A 1 133 ? -1.729 -9.413 18.657 1.00 87.81 133 SER A N 1
ATOM 1044 C CA . SER A 1 133 ? -2.566 -10.462 19.233 1.00 87.81 133 SER A CA 1
ATOM 1045 C C . SER A 1 133 ? -3.931 -10.525 18.530 1.00 87.81 133 SER A C 1
ATOM 1047 O O . SER A 1 133 ? -4.548 -9.482 18.265 1.00 87.81 133 SER A O 1
ATOM 1049 N N . PRO A 1 134 ? -4.409 -11.739 18.191 1.00 86.44 134 PRO A N 1
ATOM 1050 C CA . PRO A 1 134 ? -5.740 -11.901 17.633 1.00 86.44 134 PRO A CA 1
ATOM 1051 C C . PRO A 1 134 ? -6.786 -11.488 18.668 1.00 86.44 134 PRO A C 1
ATOM 1053 O O . PRO A 1 134 ? -6.535 -11.491 19.873 1.00 86.44 134 PRO A O 1
ATOM 1056 N N . LEU A 1 135 ? -7.976 -11.151 18.186 1.00 87.00 135 LEU A N 1
ATOM 1057 C CA . LEU A 1 135 ? -9.122 -10.913 19.050 1.00 87.00 135 LEU A CA 1
ATOM 1058 C C . LEU A 1 135 ? -9.486 -12.204 19.803 1.00 87.00 135 LEU A C 1
ATOM 1060 O O . LEU A 1 135 ? -9.653 -13.258 19.188 1.00 87.00 135 LEU A O 1
ATOM 1064 N N . VAL A 1 136 ? -9.621 -12.107 21.122 1.00 89.00 136 VAL A N 1
ATOM 1065 C CA . VAL A 1 136 ? -10.056 -13.180 22.023 1.00 89.00 136 VAL A CA 1
ATOM 1066 C C . VAL A 1 136 ? -11.365 -12.782 22.715 1.00 89.00 136 VAL A C 1
ATOM 1068 O O . VAL A 1 136 ? -11.647 -11.589 22.827 1.00 89.00 136 VAL A O 1
ATOM 1071 N N . PRO A 1 137 ? -12.203 -13.736 23.159 1.00 90.38 137 PRO A N 1
ATOM 1072 C CA . PRO A 1 137 ? -13.404 -13.406 23.922 1.00 90.38 137 PRO A CA 1
ATOM 1073 C C . PRO A 1 137 ? -13.049 -12.636 25.198 1.00 90.38 137 PRO A C 1
ATOM 1075 O O . PRO A 1 137 ? -12.193 -13.075 25.967 1.00 90.38 137 PRO A O 1
ATOM 1078 N N . ASP A 1 138 ? -13.715 -11.507 25.416 1.00 85.50 138 ASP A N 1
ATOM 1079 C CA . ASP A 1 138 ? -13.512 -10.663 26.590 1.00 85.50 138 ASP A CA 1
ATOM 1080 C C . ASP A 1 138 ? -14.011 -11.408 27.848 1.00 85.50 138 ASP A C 1
ATOM 1082 O O . ASP A 1 138 ? -15.162 -11.864 27.877 1.00 85.50 138 ASP A O 1
ATOM 1086 N N . PRO A 1 139 ? -13.174 -11.561 28.892 1.00 83.50 139 PRO A N 1
ATOM 1087 C CA . PRO A 1 139 ? -13.554 -12.285 30.103 1.00 83.50 139 PRO A CA 1
ATOM 1088 C C . PRO A 1 139 ? -14.605 -11.550 30.950 1.00 83.50 139 PRO A C 1
ATOM 1090 O O . PRO A 1 139 ? -15.275 -12.184 31.765 1.00 83.50 139 PRO A O 1
ATOM 1093 N N . LEU A 1 140 ? -14.747 -10.232 30.791 1.00 83.38 140 LEU A N 1
ATOM 1094 C CA . LEU A 1 140 ? -15.649 -9.389 31.578 1.00 83.38 140 LEU A CA 1
ATOM 1095 C C . LEU A 1 140 ? -16.966 -9.104 30.851 1.00 83.38 140 LEU A C 1
ATOM 1097 O O . LEU A 1 140 ? -17.991 -8.896 31.503 1.00 83.38 140 LEU A O 1
ATOM 1101 N N . ILE A 1 141 ? -16.954 -9.074 29.515 1.00 82.88 141 ILE A N 1
ATOM 1102 C CA . ILE A 1 141 ? -18.111 -8.676 28.703 1.00 82.88 141 ILE A CA 1
ATOM 1103 C C . ILE A 1 141 ? -18.504 -9.814 27.746 1.00 82.88 141 ILE A C 1
ATOM 1105 O O . ILE A 1 141 ? -17.908 -9.960 26.675 1.00 82.88 141 ILE A O 1
ATOM 1109 N N . PRO A 1 142 ? -19.551 -10.596 28.075 1.00 86.56 142 PRO A N 1
ATOM 1110 C CA . PRO A 1 142 ? -20.028 -11.677 27.220 1.00 86.56 142 PRO A CA 1
ATOM 1111 C C . PRO A 1 142 ? -20.362 -11.193 25.802 1.00 86.56 142 PRO A C 1
ATOM 1113 O O . PRO A 1 142 ? -21.137 -10.256 25.614 1.00 86.56 142 PRO A O 1
ATOM 1116 N N . GLY A 1 143 ? -19.782 -11.847 24.792 1.00 84.69 143 GLY A N 1
ATOM 1117 C CA . GLY A 1 143 ? -20.012 -11.539 23.374 1.00 84.69 143 GLY A CA 1
ATOM 1118 C C . GLY A 1 143 ? -19.134 -10.424 22.795 1.00 84.69 143 GLY A C 1
ATOM 1119 O O . GLY A 1 143 ? -19.169 -10.206 21.583 1.00 84.69 143 GLY A O 1
ATOM 1120 N N . ARG A 1 144 ? -18.312 -9.751 23.612 1.00 86.06 144 ARG A N 1
ATOM 1121 C CA . ARG A 1 144 ? -17.271 -8.840 23.125 1.00 86.06 144 ARG A CA 1
ATOM 1122 C C . ARG A 1 144 ? -16.008 -9.635 22.803 1.00 86.06 144 ARG A C 1
ATOM 1124 O O . ARG A 1 144 ? -15.629 -10.540 23.536 1.00 86.06 144 ARG A O 1
ATOM 1131 N N . MET A 1 145 ? -15.359 -9.286 21.698 1.00 86.12 145 MET A N 1
ATOM 1132 C CA . MET A 1 145 ? -14.017 -9.763 21.372 1.00 86.12 145 MET A CA 1
ATOM 1133 C C . MET A 1 145 ? -13.043 -8.608 21.608 1.00 86.12 145 MET A C 1
ATOM 1135 O O . MET A 1 145 ? -13.292 -7.499 21.128 1.00 86.12 145 MET A O 1
ATOM 1139 N N . SER A 1 146 ? -11.970 -8.844 22.353 1.00 86.56 146 SER A N 1
ATOM 1140 C CA . SER A 1 146 ? -10.949 -7.850 22.671 1.00 86.56 146 SER A CA 1
ATOM 1141 C C . SER A 1 146 ? -9.551 -8.388 22.384 1.00 86.56 146 SER A C 1
ATOM 1143 O O . SER A 1 146 ? -9.291 -9.584 22.323 1.00 86.56 146 SER A O 1
ATOM 1145 N N . ASN A 1 147 ? -8.634 -7.469 22.153 1.00 89.00 147 ASN A N 1
ATOM 1146 C CA . ASN A 1 147 ? -7.200 -7.673 22.237 1.00 89.00 147 ASN A CA 1
ATOM 1147 C C . ASN A 1 147 ? -6.573 -6.451 22.915 1.00 89.00 147 ASN A C 1
ATOM 1149 O O . ASN A 1 147 ? -7.241 -5.426 23.108 1.00 89.00 147 ASN A O 1
ATOM 1153 N N . TYR A 1 148 ? -5.272 -6.537 23.193 1.00 87.44 148 TYR A N 1
ATOM 1154 C CA . TYR A 1 148 ? -4.518 -5.472 23.854 1.00 87.44 148 TYR A CA 1
ATOM 1155 C C . TYR A 1 148 ? -4.762 -4.086 23.239 1.00 87.44 148 TYR A C 1
ATOM 1157 O O . TYR A 1 148 ? -4.933 -3.108 23.960 1.00 87.44 148 TYR A O 1
ATOM 1165 N N . MET A 1 149 ? -4.825 -3.991 21.906 1.00 86.69 149 MET A N 1
ATOM 1166 C CA . MET A 1 149 ? -4.959 -2.702 21.230 1.00 86.69 149 MET A CA 1
ATOM 1167 C C . MET A 1 149 ? -6.373 -2.110 21.358 1.00 86.69 149 MET A C 1
ATOM 1169 O O . MET A 1 149 ? -6.517 -0.906 21.563 1.00 86.69 149 MET A O 1
ATOM 1173 N N . THR A 1 150 ? -7.423 -2.936 21.308 1.00 86.00 150 THR A N 1
ATOM 1174 C CA . THR A 1 150 ? -8.795 -2.489 21.632 1.00 86.00 150 THR A CA 1
ATOM 1175 C C . THR A 1 150 ? -8.982 -2.127 23.102 1.00 86.00 150 THR A C 1
ATOM 1177 O O . THR A 1 150 ? -9.751 -1.213 23.402 1.00 86.00 150 THR A O 1
ATOM 1180 N N . GLU A 1 151 ? -8.305 -2.814 24.021 1.00 87.12 151 GLU A N 1
ATOM 1181 C CA . GLU A 1 151 ? -8.357 -2.502 25.454 1.00 87.12 151 GLU A CA 1
ATOM 1182 C C . GLU A 1 151 ? -7.657 -1.177 25.739 1.00 87.12 151 GLU A C 1
ATOM 1184 O O . GLU A 1 151 ? -8.278 -0.276 26.297 1.00 87.12 151 GLU A O 1
ATOM 1189 N N . LEU A 1 152 ? -6.431 -0.997 25.235 1.00 87.12 152 LEU A N 1
ATOM 1190 C CA . LEU A 1 152 ? -5.718 0.281 25.301 1.00 87.12 152 LEU A CA 1
ATOM 1191 C C . LEU A 1 152 ? -6.541 1.431 24.725 1.00 87.12 152 LEU A C 1
ATOM 1193 O O . LEU A 1 152 ? -6.598 2.504 25.322 1.00 87.12 152 LEU A O 1
ATOM 1197 N N . HIS A 1 153 ? -7.171 1.220 23.565 1.00 85.25 153 HIS A N 1
ATOM 1198 C CA . HIS A 1 153 ? -8.051 2.215 22.957 1.00 85.25 153 HIS A CA 1
ATOM 1199 C C . HIS A 1 153 ? -9.216 2.550 23.894 1.00 85.25 153 HIS A C 1
ATOM 1201 O O . HIS A 1 153 ? -9.442 3.720 24.184 1.00 85.25 153 HIS A O 1
ATOM 1207 N N . THR A 1 154 ? -9.890 1.542 24.450 1.00 85.75 154 THR A N 1
ATOM 1208 C CA . THR A 1 154 ? -11.017 1.745 25.376 1.00 85.75 154 THR A CA 1
ATOM 1209 C C . THR A 1 154 ? -10.597 2.532 26.617 1.00 85.75 154 THR A C 1
ATOM 1211 O O . THR A 1 154 ? -11.263 3.502 26.970 1.00 85.75 154 THR A O 1
ATOM 1214 N N . GLU A 1 155 ? -9.481 2.162 27.244 1.00 85.06 155 GLU A N 1
ATOM 1215 C CA . GLU A 1 155 ? -8.959 2.823 28.445 1.00 85.06 155 GLU A CA 1
ATOM 1216 C C . GLU A 1 155 ? -8.517 4.262 28.163 1.00 85.06 155 GLU A C 1
ATOM 1218 O O . GLU A 1 155 ? -8.893 5.189 28.880 1.00 85.06 155 GLU A O 1
ATOM 1223 N N . MET A 1 156 ? -7.771 4.482 27.076 1.00 83.12 156 MET A N 1
ATOM 1224 C CA . MET A 1 156 ? -7.308 5.814 26.686 1.00 83.12 156 MET A CA 1
ATOM 1225 C C . MET A 1 156 ? -8.484 6.742 26.373 1.00 83.12 156 MET A C 1
ATOM 1227 O O . MET A 1 156 ? -8.519 7.874 26.852 1.00 83.12 156 MET A O 1
ATOM 1231 N N . TYR A 1 157 ? -9.471 6.274 25.604 1.00 81.00 157 TYR A N 1
ATOM 1232 C CA . TYR A 1 157 ? -10.671 7.065 25.340 1.00 81.00 157 TYR A CA 1
ATOM 1233 C C . TYR A 1 157 ? -11.500 7.267 26.605 1.00 81.00 157 TYR A C 1
ATOM 1235 O O . TYR A 1 157 ? -11.989 8.373 26.813 1.00 81.00 157 TYR A O 1
ATOM 1243 N N . GLY A 1 158 ? -11.601 6.254 27.469 1.00 81.00 158 GLY A N 1
ATOM 1244 C CA . GLY A 1 158 ? -12.228 6.345 28.786 1.00 81.00 158 GLY A CA 1
ATOM 1245 C C . GLY A 1 158 ? -11.630 7.470 29.629 1.00 81.00 158 GLY A C 1
ATOM 1246 O O . GLY A 1 158 ? -12.360 8.341 30.102 1.00 81.00 158 GLY A O 1
ATOM 1247 N N . ALA A 1 159 ? -10.302 7.520 29.729 1.00 77.94 159 ALA A N 1
ATOM 1248 C CA . ALA A 1 159 ? -9.572 8.561 30.451 1.00 77.94 159 ALA A CA 1
ATOM 1249 C C . ALA A 1 159 ? -9.720 9.961 29.823 1.00 77.94 159 ALA A C 1
ATOM 1251 O O . ALA A 1 159 ? -9.669 10.967 30.532 1.00 77.94 159 ALA A O 1
ATOM 1252 N N . LEU A 1 160 ? -9.913 10.034 28.502 1.00 75.19 160 LEU A N 1
ATOM 1253 C CA . LEU A 1 160 ? -10.107 11.283 27.757 1.00 75.19 160 LEU A CA 1
ATOM 1254 C C . LEU A 1 160 ? -11.572 11.734 27.673 1.00 75.19 160 LEU A C 1
ATOM 1256 O O . LEU A 1 160 ? -11.841 12.840 27.194 1.00 75.19 160 LEU A O 1
ATOM 1260 N N . THR A 1 161 ? -12.531 10.918 28.120 1.00 79.12 161 THR A N 1
ATOM 1261 C CA . THR A 1 161 ? -13.930 11.350 28.183 1.00 79.12 161 THR A CA 1
ATOM 1262 C C . THR A 1 161 ? -14.070 12.552 29.120 1.00 79.12 161 THR A C 1
ATOM 1264 O O . THR A 1 161 ? -13.349 12.685 30.112 1.00 79.12 161 THR A O 1
ATOM 1267 N N . GLN A 1 162 ? -14.987 13.473 28.798 1.00 69.62 162 GLN A N 1
ATOM 1268 C CA . GLN A 1 162 ? -15.278 14.615 29.666 1.00 69.62 162 GLN A CA 1
ATOM 1269 C C . GLN A 1 162 ? -15.689 14.110 31.051 1.00 69.62 162 GLN A C 1
ATOM 1271 O O . GLN A 1 162 ? -16.781 13.586 31.252 1.00 69.62 162 GLN A O 1
ATOM 1276 N N . GLY A 1 163 ? -14.784 14.277 32.008 1.00 73.94 163 GLY A N 1
ATOM 1277 C CA . GLY A 1 163 ? -14.929 13.763 33.356 1.00 73.94 163 GLY A CA 1
ATOM 1278 C C . GLY A 1 163 ? -14.144 14.598 34.356 1.00 73.94 163 GLY A C 1
ATOM 1279 O O . GLY A 1 163 ? -13.424 15.536 34.005 1.00 73.94 163 GLY A O 1
ATOM 1280 N N . ARG A 1 164 ? -14.282 14.249 35.636 1.00 71.25 164 ARG A N 1
ATOM 1281 C CA . ARG A 1 164 ? -13.680 14.998 36.751 1.00 71.25 164 ARG A CA 1
ATOM 1282 C C . ARG A 1 164 ? -12.157 15.127 36.620 1.00 71.25 164 ARG A C 1
ATOM 1284 O O . ARG A 1 164 ? -11.611 16.167 36.957 1.00 71.25 164 ARG A O 1
ATOM 1291 N N . GLN A 1 165 ? -11.496 14.096 36.091 1.00 68.94 165 GLN A N 1
ATOM 1292 C CA . GLN A 1 165 ? -10.047 14.069 35.872 1.00 68.94 165 GLN A CA 1
ATOM 1293 C C . GLN A 1 165 ? -9.613 14.999 34.726 1.00 68.94 165 GLN A C 1
ATOM 1295 O O . GLN A 1 165 ? -8.653 15.746 34.885 1.00 68.94 165 GLN A O 1
ATOM 1300 N N . LEU A 1 166 ? -10.352 15.027 33.610 1.00 73.19 166 LEU A N 1
ATOM 1301 C CA . LEU A 1 166 ? -10.086 15.937 32.489 1.00 73.19 166 LEU A CA 1
ATOM 1302 C C . LEU A 1 166 ? -10.298 17.407 32.897 1.00 73.19 166 LEU A C 1
ATOM 1304 O O . LEU A 1 166 ? -9.499 18.275 32.556 1.00 73.19 166 LEU A O 1
ATOM 1308 N N . LEU A 1 167 ? -11.353 17.677 33.674 1.00 78.00 167 LEU A N 1
ATOM 1309 C CA . LEU A 1 167 ? -11.647 19.003 34.227 1.00 78.00 167 LEU A CA 1
ATOM 1310 C C . LEU A 1 167 ? -10.563 19.478 35.202 1.00 78.00 167 LEU A C 1
ATOM 1312 O O . LEU A 1 167 ? -10.179 20.643 35.157 1.00 78.00 167 LEU A O 1
ATOM 1316 N N . GLU A 1 168 ? -10.050 18.586 36.050 1.00 77.25 168 GLU A N 1
ATOM 1317 C CA . GLU A 1 168 ? -8.968 18.892 36.992 1.00 77.25 168 GLU A CA 1
ATOM 1318 C C . GLU A 1 168 ? -7.648 19.181 36.263 1.00 77.25 168 GLU A C 1
ATOM 1320 O O . GLU A 1 168 ? -6.985 20.176 36.554 1.00 77.25 168 GLU A O 1
ATOM 1325 N N . THR A 1 169 ? -7.288 18.369 35.264 1.00 77.50 169 THR A N 1
ATOM 1326 C CA . THR A 1 169 ? -6.106 18.613 34.422 1.00 77.50 169 THR A CA 1
ATOM 1327 C C . THR A 1 169 ? -6.227 19.934 33.663 1.00 77.50 169 THR A C 1
ATOM 1329 O O . THR A 1 169 ? -5.311 20.753 33.722 1.00 77.50 169 THR A O 1
ATOM 1332 N N . ASN A 1 170 ? -7.375 20.198 33.027 1.00 79.94 170 ASN A N 1
ATOM 1333 C CA . ASN A 1 170 ? -7.628 21.470 32.346 1.00 79.94 170 ASN A CA 1
ATOM 1334 C C . ASN A 1 170 ? -7.547 22.653 33.317 1.00 79.94 170 ASN A C 1
ATOM 1336 O O . ASN A 1 170 ? -6.932 23.663 32.990 1.00 79.94 170 ASN A O 1
ATOM 1340 N N . ARG A 1 171 ? -8.102 22.528 34.529 1.00 79.81 171 ARG A N 1
ATOM 1341 C CA . ARG A 1 171 ? -8.024 23.566 35.567 1.00 79.81 171 ARG A CA 1
ATOM 1342 C C . ARG A 1 171 ? -6.580 23.853 35.986 1.00 79.81 171 ARG A C 1
ATOM 1344 O O . ARG A 1 171 ? -6.248 25.014 36.189 1.00 79.81 171 ARG A O 1
ATOM 1351 N N . ARG A 1 172 ? -5.722 22.835 36.101 1.00 81.31 172 ARG A N 1
ATOM 1352 C CA . ARG A 1 172 ? -4.302 23.009 36.464 1.00 81.31 172 ARG A CA 1
ATOM 1353 C C . ARG A 1 172 ? -3.471 23.623 35.342 1.00 81.31 172 ARG A C 1
ATOM 1355 O O . ARG A 1 172 ? -2.628 24.465 35.617 1.00 81.31 172 ARG A O 1
ATOM 1362 N N . VAL A 1 173 ? -3.710 23.215 34.097 1.00 80.62 173 VAL A N 1
ATOM 1363 C CA . VAL A 1 173 ? -2.974 23.724 32.929 1.00 80.62 173 VAL A CA 1
ATOM 1364 C C . VAL A 1 173 ? -3.406 25.149 32.577 1.00 80.62 173 VAL A C 1
ATOM 1366 O O . VAL A 1 173 ? -2.563 25.980 32.263 1.00 80.62 173 VAL A O 1
ATOM 1369 N N . LEU A 1 174 ? -4.706 25.447 32.654 1.00 80.62 174 LEU A N 1
ATOM 1370 C CA . LEU A 1 174 ? -5.257 26.758 32.293 1.00 80.62 174 LEU A CA 1
ATOM 1371 C C . LEU A 1 174 ? -5.276 27.756 33.458 1.00 80.62 174 LEU A C 1
ATOM 1373 O O . LEU A 1 174 ? -5.327 28.953 33.214 1.00 80.62 174 LEU A O 1
ATOM 1377 N N . GLY A 1 175 ? -5.259 27.284 34.708 1.00 65.19 175 GLY A N 1
ATOM 1378 C CA . GLY A 1 175 ? -5.198 28.122 35.912 1.00 65.19 175 GLY A CA 1
ATOM 1379 C C . GLY A 1 175 ? -3.787 28.313 36.479 1.00 65.19 175 GLY A C 1
ATOM 1380 O O . GLY A 1 175 ? -3.655 28.866 37.567 1.00 65.19 175 GLY A O 1
ATOM 1381 N N . GLY A 1 176 ? -2.762 27.796 35.792 1.00 57.91 176 GLY A N 1
ATOM 1382 C CA . GLY A 1 176 ? -1.342 27.951 36.132 1.00 57.91 176 GLY A CA 1
ATOM 1383 C C . GLY A 1 176 ? -0.602 29.028 35.321 1.00 57.91 176 GLY A C 1
ATOM 1384 O O . GLY A 1 176 ? 0.622 29.100 35.421 1.00 57.91 176 GLY A O 1
ATOM 1385 N N . LEU A 1 177 ? -1.324 29.825 34.524 1.00 48.88 177 LEU A N 1
ATOM 1386 C CA . LEU A 1 177 ? -0.874 31.074 33.889 1.00 48.88 177 LEU A CA 1
ATOM 1387 C C . LEU A 1 177 ? -1.530 32.262 34.600 1.00 48.88 177 LEU A C 1
ATOM 1389 O O . LEU A 1 177 ? -0.877 33.325 34.665 1.00 48.88 177 LEU A O 1
#

Secondary structure (DSSP, 8-state):
--HHHHHHHHHHHHHHHHHHHHHHHHHHHHHHSPPPPPPTTSPPBPP-SSTTTHHHHHHHHHTTHHHHHHHHHS--SEEEEEETTEEEEEE--HHHHHHHHHTTTTS-HHHHHHHHHHHHHT--HHHHHHHTPPPEE-SSSTT-EE-HHHHHHHHHHHHHSSSHHHHHHHHHHHS--

Organism: NCBI:txid108018